Protein AF-A0A945X504-F1 (afdb_monomer)

Sequence (161 aa):
MSAEALLMSVIAFSLGLYYVAKWVHGVPVPPDPWENDIPADELVETAPELLCENCLSPRASPDQHYCPTCGNATGDFTRYIPFVNIRFNYSLLPALWRKLTSTDEPLRSRIIALLVLLLIAPAMLAVGVPFLLYAKLWKKPDEPAKEPAPPANQPGEPHGG

Solvent-accessible surface area (backbone atoms only — not comparable to full-atom values): 10239 Å² total; per-residue (Å²): 132,60,71,65,61,53,52,53,51,52,52,52,52,51,52,50,52,51,53,51,52,54,48,62,73,62,57,81,78,78,75,66,88,70,68,77,80,57,62,73,75,70,59,68,81,51,78,74,78,47,54,37,95,84,79,64,46,80,51,96,54,79,84,43,55,51,40,92,88,80,63,48,74,30,51,98,56,42,90,48,45,60,67,76,41,35,72,73,74,66,31,68,63,64,52,38,49,47,51,60,73,44,86,89,58,58,70,68,62,35,52,52,37,49,53,52,46,66,61,46,50,59,53,44,56,69,49,48,48,56,49,53,52,50,52,64,73,64,58,70,78,79,73,73,79,76,71,75,74,74,80,74,80,74,79,78,79,81,88,74,135

pLDDT: mean 73.49, std 13.09, range [37.31, 95.88]

Radius of gyration: 26.58 Å; Cα contacts (8 Å, |Δi|>4): 67; chains: 1; bounding box: 79×44×68 Å

Secondary structure (DSSP, 8-state):
--HHHHHHHHHHHHHHHHHHHHHHHTSPPPPPTTTTSS-TTTSSS-----B-TTT-PBPS-TT-SB-TTT--B-STTGGGHHHHHHHHHS-HHHHHHHHHH-TTS-HHHHHHHHHHHHHHHHHIIIIIHHHHHHHHHH--------PPPPPP-PPPP----

Foldseek 3Di:
DDPVVVVVVVVVVVVVVVVVVVVVVPDDDPPDPCPPVDPVVNVVVDPDQQADPPPRDGDPDQPDQADPPPRQGDHPCSVVVCVVCCCPPVDLVVVLVVLCVDPPHDPVSNVVSVVVCVVVVVVCVVPVVVVVVVVVVPPDDPPPPPDPPPPPPDPDDDPDD

Mean predicted aligned error: 19.47 Å

Structure (mmCIF, N/CA/C/O backbone):
data_AF-A0A945X504-F1
#
_entry.id   AF-A0A945X504-F1
#
loop_
_atom_site.group_PDB
_atom_site.id
_atom_site.type_symbol
_atom_site.label_atom_id
_atom_site.label_alt_id
_atom_site.label_comp_id
_atom_site.label_asym_id
_atom_site.label_entity_id
_atom_site.label_seq_id
_atom_site.pdbx_PDB_ins_code
_atom_site.Cartn_x
_atom_site.Cartn_y
_atom_site.Cartn_z
_atom_site.occupancy
_atom_site.B_iso_or_equiv
_atom_site.auth_seq_id
_atom_site.auth_comp_id
_atom_site.auth_asym_id
_atom_site.auth_atom_id
_atom_site.pdbx_PDB_model_num
ATOM 1 N N . MET A 1 1 ? -4.251 3.973 -38.469 1.00 59.78 1 MET A N 1
ATOM 2 C CA . MET A 1 1 ? -5.546 3.816 -37.770 1.00 59.78 1 MET A CA 1
ATOM 3 C C . MET A 1 1 ? -6.147 5.199 -37.609 1.00 59.78 1 MET A C 1
ATOM 5 O O . MET A 1 1 ? -5.430 6.082 -37.156 1.00 59.78 1 MET A O 1
ATOM 9 N N . SER A 1 2 ? -7.382 5.416 -38.064 1.00 85.19 2 SER A N 1
ATOM 10 C CA . SER A 1 2 ? -8.064 6.709 -37.920 1.00 85.19 2 SER A CA 1
ATOM 11 C C . SER A 1 2 ? -8.355 6.995 -36.442 1.00 85.19 2 SER A C 1
ATOM 13 O O . SER A 1 2 ? -8.546 6.067 -35.656 1.00 85.19 2 SER A O 1
ATOM 15 N N . ALA A 1 3 ? -8.373 8.272 -36.051 1.00 81.25 3 ALA A N 1
ATOM 16 C CA . ALA A 1 3 ? -8.633 8.687 -34.666 1.00 81.25 3 ALA A CA 1
ATOM 17 C C . ALA A 1 3 ? -9.972 8.140 -34.129 1.00 81.25 3 ALA A C 1
ATOM 19 O O . ALA A 1 3 ? -10.087 7.796 -32.955 1.00 81.25 3 ALA A O 1
ATOM 20 N N . GLU A 1 4 ? -10.951 7.970 -35.014 1.00 90.31 4 GLU A N 1
ATOM 21 C CA . GLU A 1 4 ? -12.257 7.382 -34.716 1.00 90.31 4 GLU A CA 1
ATOM 22 C C . GLU A 1 4 ? -12.156 5.910 -34.292 1.00 90.31 4 GLU A C 1
ATOM 24 O O . GLU A 1 4 ? -12.805 5.495 -33.335 1.00 90.31 4 GLU A O 1
ATOM 29 N N . ALA A 1 5 ? -11.284 5.122 -34.930 1.00 87.25 5 ALA A N 1
ATOM 30 C CA . ALA A 1 5 ? -11.083 3.718 -34.572 1.00 87.25 5 ALA A CA 1
ATOM 31 C C . ALA A 1 5 ? -10.462 3.567 -33.171 1.00 87.25 5 ALA A C 1
ATOM 33 O O . ALA A 1 5 ? -10.817 2.652 -32.427 1.00 87.25 5 ALA A O 1
ATOM 34 N N . LEU A 1 6 ? -9.577 4.493 -32.784 1.00 84.31 6 LEU A N 1
ATOM 35 C CA . LEU A 1 6 ? -9.008 4.526 -31.435 1.00 84.31 6 LEU A CA 1
ATOM 36 C C . LEU A 1 6 ? -10.068 4.902 -30.396 1.00 84.31 6 LEU A C 1
ATOM 38 O O . LEU A 1 6 ? -10.187 4.206 -29.388 1.00 84.31 6 LEU A O 1
ATOM 42 N N . LEU A 1 7 ? -10.888 5.922 -30.666 1.00 87.50 7 LEU A N 1
ATOM 43 C CA . LEU A 1 7 ? -11.979 6.329 -29.775 1.00 87.50 7 LEU A CA 1
ATOM 44 C C . LEU A 1 7 ? -12.960 5.172 -29.517 1.00 87.50 7 LEU A C 1
ATOM 46 O O . LEU A 1 7 ? -13.279 4.873 -28.366 1.00 87.50 7 LEU A O 1
ATOM 50 N N . MET A 1 8 ? -13.379 4.469 -30.572 1.00 90.06 8 MET A N 1
ATOM 51 C CA . MET A 1 8 ? -14.317 3.349 -30.452 1.00 90.06 8 MET A CA 1
ATOM 52 C C . MET A 1 8 ? -13.719 2.172 -29.676 1.00 90.06 8 MET A C 1
ATOM 54 O O . MET A 1 8 ? -14.415 1.560 -28.866 1.00 90.06 8 MET A O 1
ATOM 58 N N . SER A 1 9 ? -12.425 1.889 -29.858 1.00 88.06 9 SER A N 1
ATOM 59 C CA . SER A 1 9 ? -11.741 0.831 -29.103 1.00 88.06 9 SER A CA 1
ATOM 60 C C . SER A 1 9 ? -11.684 1.128 -27.598 1.00 88.06 9 SER A C 1
ATOM 62 O O . SER A 1 9 ? -11.965 0.247 -26.786 1.00 88.06 9 SER A O 1
ATOM 64 N N . VAL A 1 10 ? -11.411 2.381 -27.214 1.00 89.31 10 VAL A N 1
ATOM 65 C CA . VAL A 1 10 ? -11.343 2.812 -25.808 1.00 89.31 10 VAL A CA 1
ATOM 66 C C . VAL A 1 10 ? -12.719 2.767 -25.148 1.00 89.31 10 VAL A C 1
ATOM 68 O O . VAL A 1 10 ? -12.839 2.292 -24.017 1.00 89.31 10 VAL A O 1
ATOM 71 N N . ILE A 1 11 ? -13.764 3.217 -25.848 1.00 91.62 11 ILE A N 1
ATOM 72 C CA . ILE A 1 11 ? -15.145 3.179 -25.346 1.00 91.62 11 ILE A CA 1
ATOM 73 C C . ILE A 1 11 ? -15.596 1.730 -25.140 1.00 91.62 11 ILE A C 1
ATOM 75 O O . ILE A 1 11 ? -16.094 1.392 -24.066 1.00 91.62 11 ILE A O 1
ATOM 79 N N . ALA A 1 12 ? -15.377 0.861 -26.131 1.00 90.31 12 ALA A N 1
ATOM 80 C CA . ALA A 1 12 ? -15.740 -0.551 -26.038 1.00 90.31 12 ALA A CA 1
ATOM 81 C C . ALA A 1 12 ? -15.012 -1.251 -24.880 1.00 90.31 12 ALA A C 1
ATOM 83 O O . ALA A 1 12 ? -15.631 -1.986 -24.110 1.00 90.31 12 ALA A O 1
ATOM 84 N N . PHE A 1 13 ? -13.718 -0.970 -24.706 1.00 90.62 13 PHE A N 1
ATOM 85 C CA . PHE A 1 13 ? -12.924 -1.532 -23.616 1.00 90.62 13 PHE A CA 1
ATOM 86 C C . PHE A 1 13 ? -13.404 -1.049 -22.240 1.00 90.62 13 PHE A C 1
ATOM 88 O O . PHE A 1 13 ? -13.554 -1.846 -21.316 1.00 90.62 13 PHE A O 1
ATOM 95 N N . SER A 1 14 ? -13.724 0.240 -22.121 1.00 87.69 14 SER A N 1
ATOM 96 C CA . SER A 1 14 ? -14.214 0.851 -20.881 1.00 87.69 14 SER A CA 1
ATOM 97 C C . SER A 1 14 ? -15.586 0.307 -20.474 1.00 87.69 14 SER A C 1
ATOM 99 O O . SER A 1 14 ? -15.806 -0.008 -19.305 1.00 87.69 14 SER A O 1
ATOM 101 N N . LEU A 1 15 ? -16.494 0.127 -21.439 1.00 95.12 15 LEU A N 1
ATOM 102 C CA . LEU A 1 15 ? -17.787 -0.520 -21.208 1.00 95.12 15 LEU A CA 1
ATOM 103 C C . LEU A 1 15 ? -17.611 -1.984 -20.795 1.00 95.12 15 LEU A C 1
ATOM 105 O O . LEU A 1 15 ? -18.253 -2.424 -19.845 1.00 95.12 15 LEU A O 1
ATOM 109 N N . GLY A 1 16 ? -16.711 -2.721 -21.452 1.00 92.69 16 GLY A N 1
ATOM 110 C CA . GLY A 1 16 ? -16.385 -4.098 -21.081 1.00 92.69 16 GLY A CA 1
ATOM 111 C C . GLY A 1 16 ? -15.920 -4.210 -19.628 1.00 92.69 16 GLY A C 1
ATOM 112 O O . GLY A 1 16 ? -16.478 -4.993 -18.862 1.00 92.69 16 GLY A O 1
ATO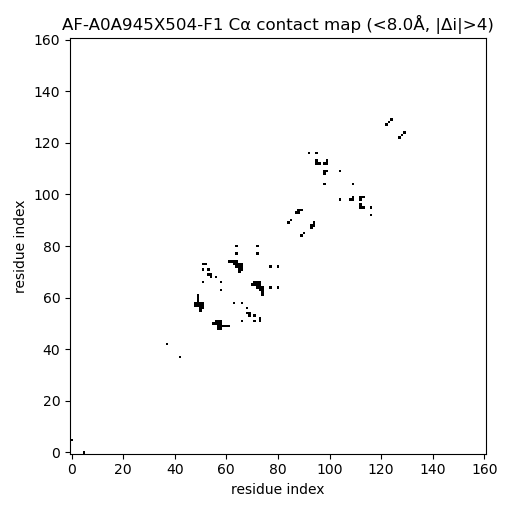M 113 N N . LEU A 1 17 ? -14.966 -3.369 -19.218 1.00 93.88 17 LEU A N 1
ATOM 114 C CA . LEU A 1 17 ? -14.488 -3.323 -17.834 1.00 93.88 17 LEU A CA 1
ATOM 115 C C . LEU A 1 17 ? -15.597 -2.965 -16.841 1.00 93.88 17 LEU A C 1
ATOM 117 O O . LEU A 1 17 ? -15.688 -3.586 -15.784 1.00 93.88 17 LEU A O 1
ATOM 121 N N . TYR A 1 18 ? -16.465 -2.009 -17.184 1.00 95.88 18 TYR A N 1
ATOM 122 C CA . TYR A 1 18 ? -17.607 -1.638 -16.349 1.00 95.88 18 TYR A CA 1
ATOM 123 C C . TYR A 1 18 ? -18.564 -2.818 -16.122 1.00 95.88 18 TYR A C 1
ATOM 125 O O . TYR A 1 18 ? -18.948 -3.086 -14.983 1.00 95.88 18 TYR A O 1
ATOM 133 N N . TYR A 1 19 ? -18.922 -3.555 -17.179 1.00 94.94 19 TYR A N 1
ATOM 134 C CA . TYR A 1 19 ? -19.810 -4.714 -17.058 1.00 94.94 19 TYR A CA 1
ATOM 135 C C . TYR A 1 19 ? -19.170 -5.862 -16.280 1.00 94.94 19 TYR A C 1
ATOM 137 O O . TYR A 1 19 ? -19.850 -6.487 -15.469 1.00 94.94 19 TYR A O 1
ATOM 145 N N . VAL A 1 20 ? -17.870 -6.106 -16.470 1.00 92.88 20 VAL A N 1
ATOM 146 C CA . VAL A 1 20 ? -17.129 -7.112 -15.696 1.00 92.88 20 VAL A CA 1
ATOM 147 C C . VAL A 1 20 ? -17.089 -6.731 -14.219 1.00 92.88 20 VAL A C 1
ATOM 149 O O . VAL A 1 20 ? -17.417 -7.560 -13.378 1.00 92.88 20 VAL A O 1
ATOM 152 N N . ALA A 1 21 ? -16.767 -5.479 -13.887 1.00 89.94 21 ALA A N 1
ATOM 153 C CA . ALA A 1 21 ? -16.764 -5.013 -12.502 1.00 89.94 21 ALA A CA 1
ATOM 154 C C . ALA A 1 21 ? -18.156 -5.140 -11.871 1.00 89.94 21 ALA A C 1
ATOM 156 O O . ALA A 1 21 ? -18.297 -5.697 -10.784 1.00 89.94 21 ALA A O 1
ATOM 157 N N . LYS A 1 22 ? -19.201 -4.697 -12.580 1.00 95.00 22 LYS A N 1
ATOM 158 C CA . LYS A 1 22 ? -20.589 -4.840 -12.129 1.00 95.00 22 LYS A CA 1
ATOM 159 C C . LYS A 1 22 ? -20.972 -6.305 -11.901 1.00 95.00 22 LYS A C 1
ATOM 161 O O . LYS A 1 22 ? -21.667 -6.594 -10.935 1.00 95.00 22 LYS A O 1
ATOM 166 N N . TRP A 1 23 ? -20.526 -7.214 -12.768 1.00 93.81 23 TRP A N 1
ATOM 167 C CA . TRP A 1 23 ? -20.762 -8.647 -12.614 1.00 93.81 23 TRP A CA 1
ATOM 168 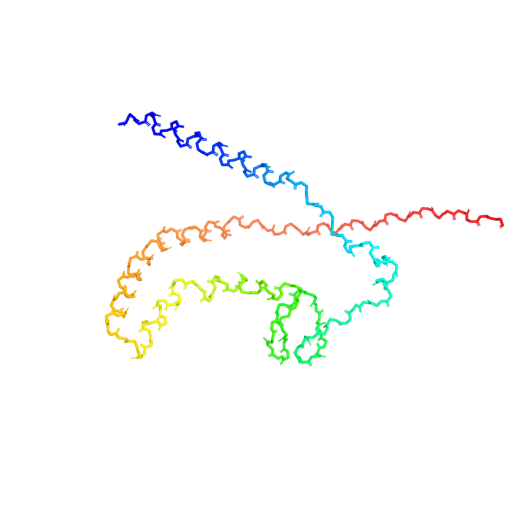C C . TRP A 1 23 ? -20.048 -9.208 -11.382 1.00 93.81 23 TRP A C 1
ATOM 170 O O . TRP A 1 23 ? -20.701 -9.842 -10.562 1.00 93.81 23 TRP A O 1
ATOM 180 N N . VAL A 1 24 ? -18.759 -8.903 -11.198 1.00 91.75 24 VAL A N 1
ATOM 181 C CA . VAL A 1 24 ? -17.973 -9.340 -10.029 1.00 91.75 24 VAL A CA 1
ATOM 182 C C . VAL A 1 24 ? -18.599 -8.848 -8.723 1.00 91.75 24 VAL A C 1
ATOM 184 O O . VAL A 1 24 ? -18.736 -9.622 -7.782 1.00 91.75 24 VAL A O 1
ATOM 187 N N . HIS A 1 25 ? -19.041 -7.590 -8.673 1.00 86.88 25 HIS A N 1
ATOM 188 C CA . HIS A 1 25 ? -19.718 -7.033 -7.498 1.00 86.88 25 HIS A CA 1
ATOM 189 C C . HIS A 1 25 ? -21.123 -7.605 -7.257 1.00 86.88 25 HIS A C 1
ATOM 191 O O . HIS A 1 25 ? -21.656 -7.448 -6.163 1.00 86.88 25 HIS A O 1
ATOM 197 N N . GLY A 1 26 ? -21.733 -8.234 -8.263 1.00 85.69 26 GLY A N 1
ATOM 198 C CA . GLY A 1 26 ? -23.049 -8.859 -8.163 1.00 85.69 26 GLY A CA 1
ATOM 199 C C . GLY A 1 26 ? -23.014 -10.348 -7.818 1.00 85.69 26 GLY A C 1
ATOM 200 O O . GLY A 1 26 ? -24.081 -10.944 -7.683 1.00 85.69 26 GLY A O 1
ATOM 201 N N . VAL A 1 27 ? -21.830 -10.964 -7.704 1.00 87.62 27 VAL A N 1
ATOM 202 C CA . VAL A 1 27 ? -21.717 -12.376 -7.317 1.00 87.62 27 VAL A CA 1
ATOM 203 C C . VAL A 1 27 ? -22.111 -12.507 -5.840 1.00 87.62 27 VAL A C 1
ATOM 205 O O . VAL A 1 27 ? -21.474 -11.873 -4.997 1.00 87.62 27 VAL A O 1
ATOM 208 N N . PRO A 1 28 ? -23.144 -13.301 -5.500 1.00 80.31 28 PRO A N 1
ATOM 209 C CA . PRO A 1 28 ? 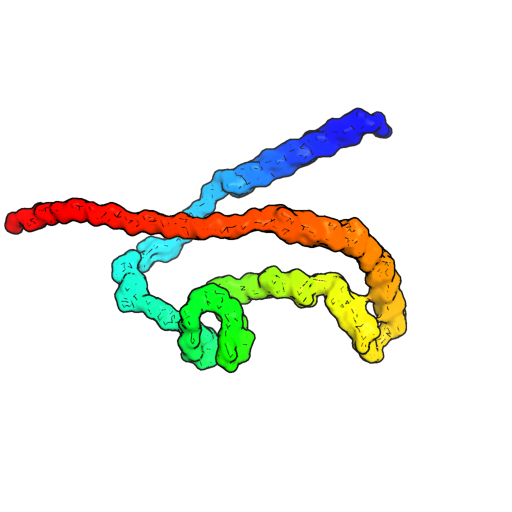-23.508 -13.526 -4.110 1.00 80.31 28 PRO A CA 1
ATOM 210 C C . PRO A 1 28 ? -22.351 -14.230 -3.398 1.00 80.31 28 PRO A C 1
ATOM 212 O O . PRO A 1 28 ? -21.871 -15.270 -3.852 1.00 80.31 28 PRO A O 1
ATOM 215 N N . VAL A 1 29 ? -21.898 -13.651 -2.289 1.00 79.62 29 VAL A N 1
ATOM 216 C CA . VAL A 1 29 ? -20.933 -14.300 -1.403 1.00 79.62 29 VAL A CA 1
ATOM 217 C C . VAL A 1 29 ? -21.706 -15.370 -0.627 1.00 79.62 29 VAL A C 1
ATOM 219 O O . VAL A 1 29 ? -22.686 -15.017 0.035 1.00 79.62 29 VAL A O 1
ATOM 222 N N . PRO A 1 30 ? -21.352 -16.663 -0.744 1.00 77.00 30 PRO A N 1
ATOM 223 C CA . PRO A 1 30 ? -21.986 -17.688 0.071 1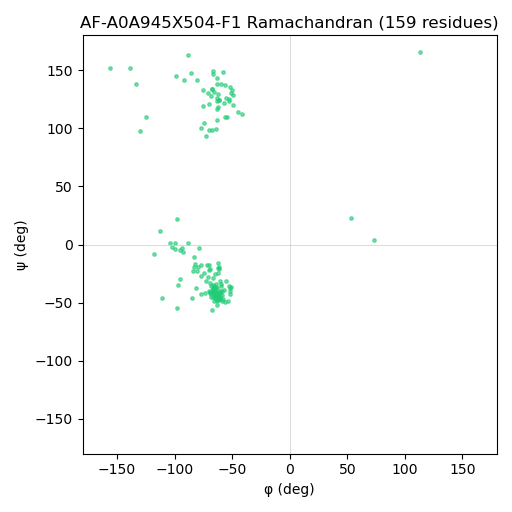.00 77.00 30 PRO A CA 1
ATOM 224 C C . PRO A 1 30 ? -21.747 -17.362 1.554 1.00 77.00 30 PRO A C 1
ATOM 226 O O . PRO A 1 30 ? -20.640 -16.934 1.890 1.00 77.00 30 PRO A O 1
ATOM 229 N N . PRO A 1 31 ? -22.762 -17.524 2.421 1.00 74.19 31 PRO A N 1
ATOM 230 C CA . PRO A 1 31 ? -22.585 -17.336 3.858 1.00 74.19 31 PRO A CA 1
ATOM 231 C C . PRO A 1 31 ? -21.490 -18.275 4.373 1.00 74.19 31 PRO A C 1
ATOM 233 O O . PRO A 1 31 ? -21.292 -19.361 3.814 1.00 74.19 31 PRO A O 1
ATOM 236 N N . ASP A 1 32 ? -20.762 -17.843 5.402 1.00 76.19 32 ASP A N 1
ATOM 237 C CA . ASP A 1 32 ? -19.679 -18.634 5.978 1.00 76.19 32 ASP A CA 1
ATOM 238 C C . ASP A 1 32 ? -20.259 -19.960 6.522 1.00 76.19 32 ASP A C 1
ATOM 240 O O . ASP A 1 32 ? -21.215 -19.939 7.304 1.00 76.19 32 ASP A O 1
ATOM 244 N N . PRO A 1 33 ? -19.747 -21.132 6.094 1.00 76.25 33 PRO A N 1
ATOM 245 C CA . PRO A 1 33 ? -20.279 -22.420 6.528 1.00 76.25 33 PRO A CA 1
ATOM 246 C C . PRO A 1 33 ? -20.155 -22.669 8.038 1.00 76.25 33 PRO A C 1
ATOM 248 O O . PRO A 1 33 ? -20.849 -23.552 8.534 1.00 76.25 33 PRO A O 1
ATOM 251 N N . TRP A 1 34 ? -19.327 -21.908 8.760 1.00 69.94 34 TRP A N 1
ATOM 252 C CA . TRP A 1 34 ? -19.117 -22.044 10.206 1.00 69.94 34 TRP A CA 1
ATOM 253 C C . TRP A 1 34 ? -19.903 -21.028 11.050 1.00 69.94 34 TRP A C 1
ATOM 255 O O . TRP A 1 34 ? -19.813 -21.049 12.274 1.00 69.94 34 TRP A O 1
ATOM 265 N N . GLU A 1 35 ? -20.708 -20.157 10.433 1.00 63.72 35 GLU A N 1
ATOM 266 C CA . GLU A 1 35 ? -21.495 -19.141 11.154 1.00 63.72 35 GLU A CA 1
ATOM 267 C C . GLU A 1 35 ? -22.680 -19.738 11.939 1.00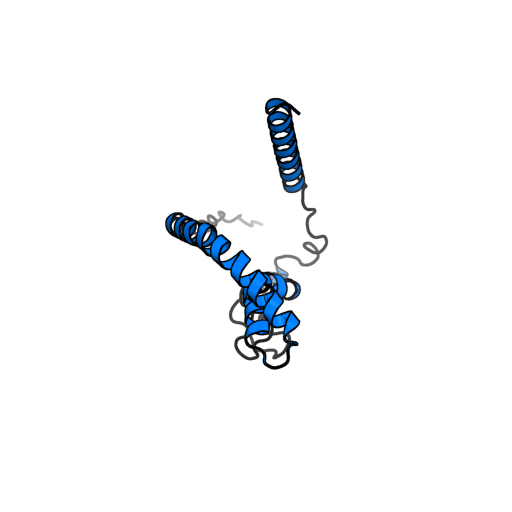 63.72 35 GLU A C 1
ATOM 269 O O . GLU A 1 35 ? -23.196 -19.114 12.859 1.00 63.72 35 GLU A O 1
ATOM 274 N N . ASN A 1 36 ? -23.089 -20.972 11.619 1.00 62.88 36 ASN A N 1
ATOM 275 C CA . ASN A 1 36 ? -24.234 -21.644 12.247 1.00 62.88 36 ASN A CA 1
ATOM 276 C C . ASN A 1 36 ? -23.853 -22.648 13.349 1.00 62.88 36 ASN A C 1
ATOM 278 O O . ASN A 1 36 ? -24.747 -23.231 13.961 1.00 62.88 36 ASN A O 1
ATOM 282 N N . ASP A 1 37 ? -22.559 -22.877 13.592 1.00 64.19 37 ASP A N 1
ATOM 283 C CA . ASP A 1 37 ? -22.100 -23.891 14.553 1.00 64.19 37 ASP A CA 1
ATOM 284 C C . ASP A 1 37 ? -22.098 -23.381 16.003 1.00 64.19 37 ASP A C 1
ATOM 286 O O . ASP A 1 37 ? -21.949 -24.172 16.934 1.00 64.19 37 ASP A O 1
ATOM 290 N N . ILE A 1 38 ? -22.275 -22.070 16.203 1.00 65.94 38 ILE A N 1
ATOM 291 C CA . ILE A 1 38 ? -22.290 -21.438 17.522 1.00 65.94 38 ILE A CA 1
ATOM 292 C C . ILE A 1 38 ? -23.598 -20.658 17.646 1.00 65.94 38 ILE A C 1
ATOM 294 O O . ILE A 1 38 ? -23.787 -19.665 16.937 1.00 65.94 38 ILE A O 1
ATOM 298 N N . PRO A 1 39 ? -24.537 -21.102 18.492 1.00 64.94 39 PRO A N 1
ATOM 299 C CA . PRO A 1 39 ? -25.806 -20.419 18.622 1.00 64.94 39 PRO A CA 1
ATOM 300 C C . PRO A 1 39 ? -25.547 -19.037 19.256 1.00 64.94 39 PRO A C 1
ATOM 302 O O . PRO A 1 39 ? -24.727 -18.872 20.162 1.00 64.94 39 PRO A O 1
ATOM 305 N N . ALA A 1 40 ? -26.155 -17.996 18.677 1.00 59.69 40 ALA A N 1
ATOM 306 C CA . ALA A 1 40 ? -25.824 -16.598 18.972 1.00 59.69 40 ALA A CA 1
ATOM 307 C C . ALA A 1 40 ? -26.060 -16.205 20.444 1.00 59.69 40 ALA A C 1
ATOM 309 O O . ALA A 1 40 ? -25.505 -15.215 20.908 1.00 59.69 40 ALA A O 1
ATOM 310 N N . ASP A 1 41 ? -26.866 -16.975 21.170 1.00 61.09 41 ASP A N 1
ATOM 311 C CA . ASP A 1 41 ? -27.112 -16.869 22.606 1.00 61.09 41 ASP A CA 1
ATOM 312 C C . ASP A 1 41 ? -25.914 -17.311 23.466 1.00 61.09 41 ASP A C 1
ATOM 314 O O . ASP A 1 41 ? -25.717 -16.754 24.543 1.00 61.09 41 ASP A O 1
ATOM 318 N N . GLU A 1 42 ? -25.058 -18.214 22.978 1.00 58.00 42 GLU A N 1
ATOM 319 C CA . GLU A 1 42 ? -23.830 -18.651 23.666 1.00 58.00 42 GLU A CA 1
ATOM 320 C C . GLU A 1 42 ? -22.693 -17.615 23.558 1.00 58.00 42 GLU A C 1
ATOM 322 O O . GLU A 1 42 ? -21.848 -17.501 24.445 1.00 58.00 42 GLU A O 1
ATOM 327 N N . LEU A 1 43 ? -22.690 -16.795 22.499 1.00 57.22 43 LEU A N 1
ATOM 328 C CA . LEU A 1 43 ? -21.685 -15.741 22.281 1.00 57.22 43 LEU A CA 1
ATOM 329 C C . LEU A 1 43 ? -21.907 -14.492 23.151 1.00 57.22 43 LEU A C 1
ATOM 331 O O . LEU A 1 43 ? -20.999 -13.673 23.295 1.00 57.22 43 LEU A O 1
ATOM 335 N N . VAL A 1 44 ? -23.106 -14.320 23.717 1.00 57.03 44 VAL A N 1
ATOM 336 C CA . VAL A 1 44 ? -23.488 -13.108 24.463 1.00 57.03 44 VAL A CA 1
ATOM 337 C C . VAL A 1 44 ? -23.016 -13.152 25.923 1.00 57.03 44 VAL A C 1
ATOM 339 O O . VAL A 1 44 ? -22.825 -12.095 26.525 1.00 57.03 44 VAL A O 1
ATOM 342 N N . GLU A 1 45 ? -22.760 -14.334 26.496 1.00 55.34 45 GLU A N 1
ATOM 343 C CA . GLU A 1 45 ? -22.395 -14.455 27.919 1.00 55.34 45 GLU A CA 1
ATOM 344 C C . GLU A 1 45 ? -20.916 -14.190 28.229 1.00 55.34 45 GLU A C 1
ATOM 346 O O . GLU A 1 45 ? -20.561 -13.879 29.367 1.00 55.34 45 GLU A O 1
ATOM 351 N N . THR A 1 46 ? -20.044 -14.213 27.226 1.00 52.31 46 THR A N 1
ATOM 352 C CA . THR A 1 46 ? -18.638 -13.849 27.395 1.00 52.31 46 THR A CA 1
ATOM 353 C C . THR A 1 46 ? -18.265 -12.845 26.327 1.00 52.31 46 THR A C 1
ATOM 355 O O . THR A 1 46 ? -17.943 -13.236 25.211 1.00 52.31 46 THR A O 1
ATOM 358 N N . ALA A 1 47 ? -18.266 -11.549 26.652 1.00 56.78 47 ALA A N 1
ATOM 359 C CA . ALA A 1 47 ? -17.505 -10.595 25.853 1.00 56.78 47 ALA A CA 1
ATOM 360 C C . ALA A 1 47 ? -16.060 -11.126 25.814 1.00 56.78 47 ALA A C 1
ATOM 362 O O . ALA A 1 47 ? -15.426 -11.166 26.874 1.00 56.78 47 ALA A O 1
ATOM 363 N N . PRO A 1 48 ? -15.558 -11.627 24.669 1.00 63.88 48 PRO A N 1
ATOM 364 C CA . PRO A 1 48 ? -14.273 -12.299 24.648 1.00 63.88 48 PRO A CA 1
ATOM 365 C C . PRO A 1 48 ? -13.225 -11.267 25.039 1.00 63.88 48 PRO A C 1
ATOM 367 O O . PRO A 1 48 ? -13.057 -10.251 24.362 1.00 63.88 48 PRO A O 1
ATOM 370 N N . GLU A 1 49 ? -12.550 -11.488 26.165 1.00 69.62 49 GLU A N 1
ATOM 371 C CA . GLU A 1 49 ? -11.459 -10.621 26.577 1.00 69.62 49 GLU A CA 1
ATOM 372 C C . GLU A 1 49 ? -10.367 -10.734 25.509 1.00 69.62 49 GLU A C 1
ATOM 374 O O . GLU A 1 49 ? -9.728 -11.772 25.331 1.00 69.62 49 GLU A O 1
ATOM 379 N N . LEU A 1 50 ? -10.218 -9.681 24.707 1.00 75.00 50 LEU A N 1
ATOM 380 C CA . LEU A 1 50 ? -9.357 -9.700 23.534 1.00 75.00 50 LEU A CA 1
ATOM 381 C C . LEU A 1 50 ? -7.896 -9.686 23.983 1.00 75.00 50 LEU A C 1
ATOM 383 O O . LEU A 1 50 ? -7.304 -8.633 24.184 1.00 75.00 50 LEU A O 1
ATOM 387 N N . LEU A 1 51 ? -7.269 -10.847 24.116 1.00 82.50 51 LEU A N 1
ATOM 388 C CA . LEU A 1 51 ? -5.875 -10.947 24.558 1.00 82.50 51 LEU A CA 1
ATOM 389 C C . LEU A 1 51 ? -4.906 -10.791 23.380 1.00 82.50 51 LEU A C 1
ATOM 391 O O . LEU A 1 51 ? -5.217 -11.160 22.248 1.00 82.50 51 LEU A O 1
ATOM 395 N N . CYS A 1 52 ? -3.725 -10.220 23.612 1.00 81.25 52 CYS A N 1
ATOM 396 C CA . CYS A 1 52 ? -2.643 -10.246 22.626 1.00 81.25 52 CYS A CA 1
ATOM 397 C C . CYS A 1 52 ? -2.064 -11.666 22.505 1.00 81.25 52 CYS A C 1
ATOM 399 O O . CYS A 1 52 ? -1.648 -12.239 23.504 1.00 81.25 52 CYS A O 1
ATOM 401 N N . GLU A 1 53 ? -1.931 -12.194 21.287 1.00 81.31 53 GLU A N 1
ATOM 402 C CA . GLU A 1 53 ? -1.383 -13.541 21.022 1.00 81.31 53 GLU A CA 1
ATOM 403 C C . GLU A 1 53 ? 0.073 -13.731 21.485 1.00 81.31 53 GLU A C 1
ATOM 405 O O . GLU A 1 53 ? 0.516 -14.857 21.686 1.00 81.31 53 GLU A O 1
ATOM 410 N N . ASN A 1 54 ? 0.824 -12.637 21.653 1.00 80.00 54 ASN A N 1
ATOM 411 C CA . ASN A 1 54 ? 2.236 -12.686 22.035 1.00 80.00 54 ASN A CA 1
ATOM 412 C C . ASN A 1 54 ? 2.447 -12.473 23.541 1.00 80.00 54 ASN A C 1
ATOM 414 O O . ASN A 1 54 ? 3.087 -13.285 24.198 1.00 80.00 54 ASN A O 1
ATOM 418 N N . CYS A 1 55 ? 1.924 -11.377 24.101 1.00 85.94 55 CYS A N 1
ATOM 419 C CA . CYS A 1 55 ? 2.153 -11.023 25.508 1.00 85.94 55 CYS A CA 1
ATOM 420 C C . CYS A 1 55 ? 0.963 -11.298 26.434 1.00 85.94 55 CYS A C 1
ATOM 422 O O . CYS A 1 55 ? 1.057 -10.981 27.616 1.00 85.94 55 CYS A O 1
ATOM 424 N N . LEU A 1 56 ? -0.146 -11.840 25.911 1.00 85.69 56 LEU A N 1
ATOM 425 C CA . LEU A 1 56 ? -1.365 -12.179 26.659 1.00 85.69 56 LEU A CA 1
ATOM 426 C C . LEU A 1 56 ? -1.939 -11.016 27.483 1.00 85.69 56 LEU A C 1
ATOM 428 O O . LEU A 1 56 ? -2.668 -11.221 28.445 1.00 85.69 56 LEU A O 1
ATOM 432 N N . SER A 1 57 ? -1.620 -9.775 27.113 1.00 84.00 57 SER A N 1
ATOM 433 C CA . SER A 1 57 ? -2.195 -8.595 27.751 1.00 84.00 57 SER A CA 1
ATOM 434 C C . SER A 1 57 ? -3.595 -8.324 27.187 1.00 84.00 57 SER A C 1
ATOM 436 O O . SER A 1 57 ? -3.764 -8.443 25.964 1.00 84.00 57 SER A O 1
ATOM 438 N N . PRO A 1 58 ? -4.563 -7.897 28.015 1.00 84.06 58 PRO A N 1
ATOM 439 C CA . PRO A 1 58 ? -5.889 -7.516 27.545 1.00 84.06 58 PRO A CA 1
ATOM 440 C C . PRO A 1 58 ? -5.814 -6.300 26.614 1.00 84.06 58 PRO A C 1
ATOM 442 O O . PRO A 1 58 ? -5.047 -5.359 26.845 1.00 84.06 58 PRO A O 1
ATOM 445 N N . ARG A 1 59 ? -6.589 -6.333 25.529 1.00 75.75 59 ARG A N 1
ATOM 446 C CA . ARG A 1 59 ? -6.717 -5.247 24.552 1.00 75.75 59 ARG A CA 1
ATOM 447 C C . ARG A 1 59 ? -7.966 -4.431 24.841 1.00 75.75 59 ARG A C 1
ATOM 449 O O . ARG A 1 59 ? -8.997 -4.961 25.238 1.00 75.75 59 ARG A O 1
ATOM 456 N N . ALA A 1 60 ? -7.868 -3.130 24.587 1.00 74.06 60 ALA A N 1
ATOM 457 C CA . ALA A 1 60 ? -8.961 -2.196 24.835 1.00 74.06 6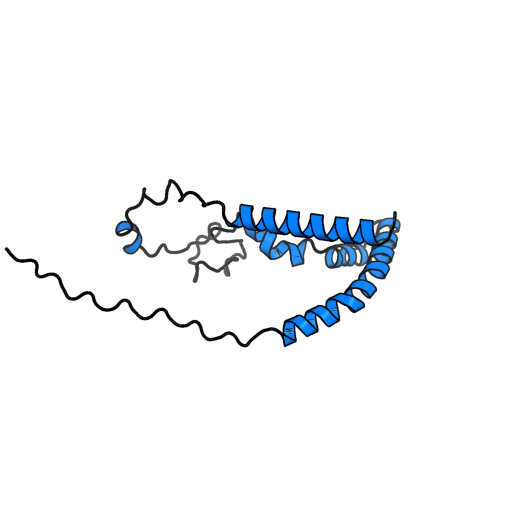0 ALA A CA 1
ATOM 458 C C . ALA A 1 60 ? -10.028 -2.206 23.727 1.00 74.06 60 ALA A C 1
ATOM 460 O O . ALA A 1 60 ? -11.146 -1.763 23.962 1.00 74.06 60 ALA A O 1
ATOM 461 N N . SER A 1 61 ? -9.686 -2.649 22.510 1.00 72.44 61 SER A N 1
ATOM 462 C CA . SER A 1 61 ? -10.624 -2.678 21.380 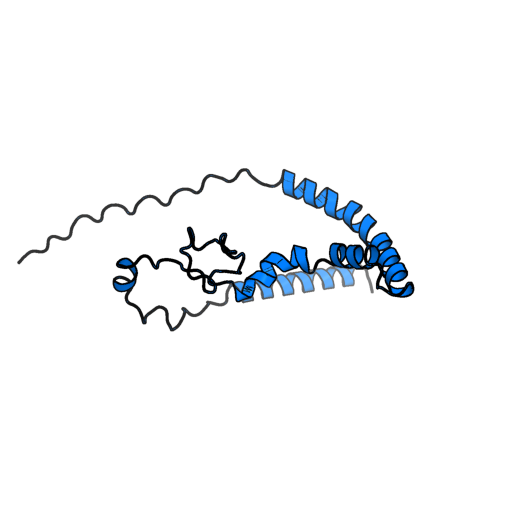1.00 72.44 61 SER A CA 1
ATOM 463 C C . SER A 1 61 ? -10.238 -3.719 20.319 1.00 72.44 61 SER A C 1
ATOM 465 O O . SER A 1 61 ? -9.045 -4.001 20.153 1.00 72.44 61 SER A O 1
ATOM 467 N N . PRO A 1 62 ? -11.220 -4.264 19.575 1.00 70.62 62 PRO A N 1
ATOM 468 C CA . PRO A 1 62 ? -10.980 -5.150 18.431 1.00 70.62 62 PRO A CA 1
ATOM 469 C C . PRO A 1 62 ? -10.265 -4.451 17.266 1.00 70.62 62 PRO A C 1
ATOM 471 O O . PRO A 1 62 ? -9.511 -5.093 16.538 1.00 70.62 62 PRO A O 1
ATOM 474 N N . ASP A 1 63 ? -10.405 -3.128 17.149 1.00 71.62 63 ASP A N 1
ATOM 475 C CA . ASP A 1 63 ? -9.806 -2.329 16.070 1.00 71.62 63 ASP A CA 1
ATOM 476 C C . ASP A 1 63 ? -8.307 -2.022 16.280 1.00 71.62 63 ASP A C 1
ATOM 478 O O . ASP A 1 63 ? -7.654 -1.406 15.432 1.00 71.62 63 ASP A O 1
ATOM 482 N N . GLN A 1 64 ? -7.713 -2.438 17.406 1.00 73.19 64 GLN A N 1
ATOM 483 C CA . GLN A 1 64 ? -6.283 -2.249 17.662 1.00 73.19 64 GLN A CA 1
ATOM 484 C C . GLN A 1 64 ? -5.418 -3.209 16.833 1.00 73.19 64 GLN A C 1
ATOM 486 O O . GLN A 1 64 ? -5.233 -4.379 17.173 1.00 73.19 64 GLN A O 1
ATOM 491 N N . HIS A 1 65 ? -4.797 -2.664 15.784 1.00 76.38 65 HIS A N 1
ATOM 492 C CA . HIS A 1 65 ? -3.851 -3.385 14.922 1.00 76.38 65 HIS A CA 1
ATOM 493 C C . HIS A 1 65 ? -2.513 -3.722 15.590 1.00 76.38 65 HIS A C 1
ATOM 495 O O . HIS A 1 65 ? -1.814 -4.625 15.134 1.00 76.38 65 HIS A O 1
ATOM 501 N N . TYR A 1 66 ? -2.140 -2.994 16.644 1.00 79.56 66 TYR A N 1
ATOM 502 C CA . TYR A 1 66 ? -0.904 -3.215 17.390 1.00 79.56 66 TYR A CA 1
ATOM 503 C C . TYR A 1 66 ? -1.177 -3.213 18.884 1.00 79.56 66 TYR A C 1
ATOM 505 O O . TYR A 1 66 ? -1.895 -2.355 19.400 1.00 79.56 66 TYR A O 1
ATOM 513 N N . CYS A 1 67 ? -0.540 -4.141 19.586 1.00 81.06 67 CYS A N 1
ATOM 514 C CA . CYS A 1 67 ? -0.552 -4.176 21.035 1.00 81.06 67 CYS A CA 1
ATOM 515 C C . CYS A 1 67 ? 0.245 -2.984 21.608 1.00 81.06 67 CYS A C 1
ATOM 517 O O . CYS A 1 67 ? 1.421 -2.832 21.265 1.00 81.06 67 CYS A O 1
ATOM 519 N N . PRO A 1 68 ? -0.322 -2.180 22.528 1.00 78.75 68 PRO A N 1
ATOM 520 C CA . PRO A 1 68 ? 0.397 -1.067 23.155 1.00 78.75 68 PRO A CA 1
ATOM 521 C C . PRO A 1 68 ? 1.512 -1.530 24.106 1.00 78.75 68 PRO A C 1
ATOM 523 O O . PRO A 1 68 ? 2.430 -0.767 24.390 1.00 78.75 68 PRO A O 1
ATOM 526 N N . THR A 1 69 ? 1.443 -2.770 24.597 1.00 81.44 69 THR A N 1
ATOM 527 C CA . THR A 1 69 ? 2.393 -3.315 25.574 1.00 81.44 69 THR A CA 1
ATOM 528 C C . THR A 1 69 ? 3.649 -3.880 24.914 1.00 81.44 69 THR A C 1
ATOM 530 O O . THR A 1 69 ? 4.752 -3.603 25.374 1.00 81.44 69 THR A O 1
ATOM 533 N N . CYS A 1 70 ? 3.509 -4.668 23.840 1.00 79.56 70 CYS A N 1
ATOM 534 C CA . CYS A 1 70 ? 4.645 -5.344 23.194 1.00 79.56 70 CYS A CA 1
ATOM 535 C C . CYS A 1 70 ? 4.901 -4.923 21.740 1.00 79.56 70 CYS A C 1
ATOM 537 O O . CYS A 1 70 ? 5.898 -5.341 21.157 1.00 79.56 70 CYS A O 1
ATOM 539 N N . GLY A 1 71 ? 4.007 -4.139 21.131 1.00 73.12 71 GLY A N 1
ATOM 540 C CA . GLY A 1 71 ? 4.118 -3.726 19.731 1.00 73.12 71 GLY A CA 1
ATOM 541 C C . GLY A 1 71 ? 3.815 -4.826 18.710 1.00 73.12 71 GLY A C 1
ATOM 542 O O . GLY A 1 71 ? 3.939 -4.575 17.512 1.00 73.12 71 GLY A O 1
ATOM 543 N N . ASN A 1 72 ? 3.412 -6.028 19.143 1.00 77.62 72 ASN A N 1
ATOM 544 C CA . ASN A 1 72 ? 3.035 -7.089 18.214 1.00 77.62 72 ASN A CA 1
ATOM 545 C C . ASN A 1 72 ? 1.765 -6.714 17.442 1.00 77.62 72 ASN A C 1
ATOM 547 O O . ASN A 1 72 ? 0.870 -6.053 17.971 1.00 77.62 72 ASN A O 1
ATOM 551 N N . ALA A 1 73 ? 1.698 -7.172 16.200 1.00 77.81 73 ALA A N 1
ATOM 552 C CA . ALA A 1 73 ? 0.527 -7.075 15.345 1.00 77.81 73 ALA A CA 1
ATOM 553 C C . ALA A 1 73 ? -0.620 -7.924 15.933 1.00 77.81 73 ALA A C 1
ATOM 555 O O . ALA A 1 73 ? -0.398 -9.077 16.295 1.00 77.81 73 ALA A O 1
ATOM 556 N N . THR A 1 74 ? -1.830 -7.370 16.049 1.00 74.81 74 THR A N 1
ATOM 557 C CA . THR A 1 74 ? -2.984 -8.040 16.682 1.00 74.81 74 THR A CA 1
ATOM 558 C C . THR A 1 74 ? -4.296 -7.810 15.921 1.00 74.81 74 THR A C 1
ATOM 560 O O . THR A 1 74 ? -4.445 -6.791 15.251 1.00 74.81 74 THR A O 1
ATOM 563 N N . GLY A 1 75 ? -5.243 -8.757 16.017 1.00 71.38 75 GLY A N 1
ATOM 564 C CA . GLY A 1 75 ? -6.579 -8.692 15.392 1.00 71.38 75 GLY A CA 1
ATOM 565 C C . GLY A 1 75 ? -6.798 -9.736 14.290 1.00 71.38 75 GLY A C 1
ATOM 566 O O . GLY A 1 75 ? -5.837 -10.323 13.794 1.00 71.38 75 GLY A O 1
ATOM 567 N N . ASP A 1 76 ? -8.049 -9.940 13.873 1.00 66.94 76 ASP A N 1
ATOM 568 C CA . ASP A 1 76 ? -8.442 -10.989 12.904 1.00 66.94 76 ASP A CA 1
ATOM 569 C C . ASP A 1 76 ? -7.800 -10.799 11.523 1.00 66.94 76 ASP A C 1
ATOM 571 O O . ASP A 1 76 ? -7.540 -11.741 10.770 1.00 66.94 76 ASP A O 1
ATOM 575 N N . PHE A 1 77 ? -7.446 -9.551 11.220 1.00 62.56 77 PHE A N 1
ATOM 576 C CA . PHE A 1 77 ? -6.759 -9.156 10.001 1.00 62.56 77 PHE A CA 1
ATOM 577 C C . PHE A 1 77 ? -5.243 -9.009 10.184 1.00 62.56 77 PHE A C 1
ATOM 579 O O . PHE A 1 77 ? -4.596 -8.346 9.378 1.00 62.56 77 PHE A O 1
ATOM 586 N N . THR A 1 78 ? -4.637 -9.641 11.194 1.00 63.59 78 THR A N 1
ATOM 587 C CA . THR A 1 78 ? -3.172 -9.655 11.403 1.00 63.59 78 THR A CA 1
ATOM 588 C C . THR A 1 78 ? -2.403 -10.091 10.167 1.00 63.59 78 THR A C 1
ATOM 590 O O . THR A 1 78 ? -1.428 -9.451 9.773 1.00 63.59 78 THR A O 1
ATOM 593 N N . ARG A 1 79 ? -2.899 -11.125 9.481 1.00 61.44 79 ARG A N 1
ATOM 594 C CA . ARG A 1 79 ? -2.357 -11.596 8.195 1.00 61.44 79 ARG A CA 1
ATOM 595 C C . ARG A 1 79 ? -2.457 -10.552 7.077 1.00 61.44 79 ARG A C 1
ATOM 597 O O . ARG A 1 79 ? -1.705 -10.626 6.109 1.00 61.44 79 ARG A O 1
ATOM 604 N N . TYR A 1 80 ? -3.336 -9.563 7.232 1.00 63.06 80 TYR A N 1
ATOM 605 C CA . TYR A 1 80 ? -3.516 -8.447 6.309 1.00 63.06 80 TYR A CA 1
ATOM 606 C C . TYR A 1 80 ? -2.877 -7.127 6.775 1.00 63.06 80 TYR A C 1
ATOM 608 O O . TYR A 1 80 ? -2.860 -6.163 6.008 1.00 63.06 80 TYR A O 1
ATOM 616 N N . ILE A 1 81 ? -2.263 -7.068 7.963 1.00 63.59 81 ILE A N 1
ATOM 617 C CA . ILE A 1 81 ? -1.480 -5.902 8.415 1.00 63.59 81 ILE A CA 1
ATOM 618 C C . ILE A 1 81 ? -0.397 -5.478 7.410 1.00 63.59 81 ILE A C 1
ATOM 620 O O . ILE A 1 81 ? -0.207 -4.266 7.244 1.00 63.59 81 ILE A O 1
ATOM 624 N N . PRO A 1 82 ? 0.273 -6.394 6.671 1.00 56.84 82 PRO A N 1
ATOM 625 C CA . PRO A 1 82 ? 1.157 -5.985 5.591 1.00 56.84 82 PRO A CA 1
ATOM 626 C C . PRO A 1 82 ? 0.462 -5.034 4.612 1.00 56.84 82 PRO A C 1
ATOM 628 O O . PRO A 1 82 ? 1.064 -4.033 4.254 1.00 56.84 82 PRO A O 1
ATOM 631 N N . PHE A 1 83 ? -0.812 -5.239 4.258 1.00 55.31 83 PHE A N 1
ATOM 632 C CA . PHE A 1 83 ? -1.544 -4.369 3.326 1.00 55.31 83 PHE A CA 1
ATOM 633 C C . PHE A 1 83 ? -1.853 -2.980 3.888 1.00 55.31 83 PHE A C 1
ATOM 635 O O . PHE A 1 83 ? -1.778 -2.002 3.144 1.00 55.31 83 PHE A O 1
ATOM 642 N N . VAL A 1 84 ? -2.095 -2.863 5.196 1.00 60.62 84 VAL A N 1
ATOM 643 C CA . VAL A 1 84 ? -2.247 -1.560 5.870 1.00 60.62 84 VAL A CA 1
ATOM 644 C C . VAL A 1 84 ? -0.931 -0.770 5.815 1.00 60.62 84 VAL A C 1
ATOM 646 O O . VAL A 1 84 ? -0.920 0.437 5.565 1.00 60.62 84 VAL A O 1
ATOM 649 N N . ASN A 1 85 ? 0.200 -1.464 5.961 1.00 57.50 85 ASN A N 1
ATOM 650 C CA . ASN A 1 85 ? 1.533 -0.866 5.937 1.00 57.50 85 ASN A CA 1
ATOM 651 C C . ASN A 1 85 ? 2.217 -0.847 4.562 1.00 57.50 85 ASN A C 1
ATOM 653 O O . ASN A 1 85 ? 3.273 -0.224 4.446 1.00 57.50 85 ASN A O 1
ATOM 657 N N . ILE A 1 86 ? 1.663 -1.462 3.510 1.00 57.84 86 ILE A N 1
ATOM 658 C CA . ILE A 1 86 ? 2.293 -1.531 2.176 1.00 57.84 86 ILE A CA 1
ATOM 659 C C . ILE A 1 86 ? 2.581 -0.131 1.638 1.00 57.84 86 ILE A C 1
ATOM 661 O O . ILE A 1 86 ? 3.665 0.117 1.109 1.00 57.84 86 ILE A O 1
ATOM 665 N N . ARG A 1 87 ? 1.669 0.822 1.859 1.00 52.00 87 ARG A N 1
ATOM 666 C CA . ARG A 1 87 ? 1.875 2.214 1.440 1.00 52.00 87 ARG A CA 1
ATOM 667 C C . ARG A 1 87 ? 3.118 2.844 2.080 1.00 52.00 87 ARG A C 1
ATOM 669 O O . ARG A 1 87 ? 3.784 3.661 1.447 1.00 52.00 87 ARG A O 1
ATOM 676 N N . PHE A 1 88 ? 3.437 2.475 3.317 1.00 50.09 88 PHE A N 1
ATOM 677 C CA . PHE A 1 88 ? 4.519 3.079 4.097 1.00 50.09 88 PHE A CA 1
ATOM 678 C C . PHE A 1 88 ? 5.833 2.281 4.030 1.00 50.09 88 PHE A C 1
ATOM 680 O O . PHE A 1 88 ? 6.898 2.890 3.982 1.00 50.09 88 PHE A O 1
ATOM 687 N N . ASN A 1 89 ? 5.776 0.946 3.964 1.00 50.59 89 ASN A N 1
ATOM 688 C CA . ASN A 1 89 ? 6.954 0.069 3.942 1.00 50.59 89 ASN A CA 1
ATOM 689 C C . ASN A 1 89 ? 7.415 -0.341 2.532 1.00 50.59 89 ASN A C 1
ATOM 691 O O . ASN A 1 89 ? 8.613 -0.531 2.329 1.00 50.59 89 ASN A O 1
ATOM 695 N N . TYR A 1 90 ? 6.508 -0.426 1.552 1.00 51.94 90 TYR A N 1
ATOM 696 C CA . TYR A 1 90 ? 6.810 -0.844 0.173 1.00 51.94 90 TYR A CA 1
ATOM 697 C C . TYR A 1 90 ? 6.657 0.281 -0.856 1.00 51.94 90 TYR A C 1
ATOM 699 O O . TYR A 1 90 ? 6.683 0.034 -2.063 1.00 51.94 90 TYR A O 1
ATOM 707 N N . SER A 1 91 ? 6.520 1.535 -0.421 1.00 63.56 91 SER A N 1
ATOM 708 C CA . SER A 1 91 ? 6.561 2.644 -1.369 1.00 63.56 91 SER A CA 1
ATOM 709 C C . SER A 1 91 ? 7.964 2.785 -1.964 1.00 63.56 91 SER A C 1
ATOM 711 O O . SER A 1 91 ? 8.985 2.773 -1.270 1.00 63.56 91 SER A O 1
ATOM 713 N N . LEU A 1 92 ? 8.002 2.935 -3.290 1.00 68.50 92 LEU A N 1
ATOM 714 C CA . LEU A 1 92 ? 9.226 3.137 -4.067 1.00 68.50 92 LEU A CA 1
ATOM 715 C C . LEU A 1 92 ? 10.067 4.297 -3.513 1.00 68.50 92 LEU A C 1
ATOM 717 O O . LEU A 1 92 ? 11.287 4.191 -3.465 1.00 68.50 92 LEU A O 1
ATOM 721 N N . LEU A 1 93 ? 9.437 5.376 -3.038 1.00 72.12 93 LEU A N 1
ATOM 722 C CA . LEU A 1 93 ? 10.149 6.569 -2.573 1.00 72.12 93 LEU A CA 1
ATOM 723 C C . LEU A 1 93 ? 10.967 6.348 -1.283 1.00 72.12 93 LEU A C 1
ATOM 725 O O . LEU A 1 93 ? 12.174 6.574 -1.340 1.00 72.12 93 LEU A O 1
ATOM 729 N N . PRO A 1 94 ? 10.405 5.886 -0.145 1.00 73.69 94 PRO A N 1
ATOM 730 C CA . PRO A 1 94 ? 11.197 5.591 1.052 1.00 73.69 94 PRO A CA 1
ATOM 731 C C . PRO A 1 94 ? 12.273 4.531 0.824 1.00 73.69 94 PRO A C 1
ATOM 733 O O . PRO A 1 94 ? 13.360 4.633 1.388 1.00 73.69 94 PRO A O 1
ATOM 736 N N . ALA A 1 95 ? 12.000 3.527 -0.016 1.00 74.25 95 ALA A N 1
ATOM 737 C CA . ALA A 1 95 ? 12.978 2.500 -0.360 1.00 74.25 95 ALA A CA 1
ATOM 738 C C . ALA A 1 95 ? 14.164 3.075 -1.159 1.00 74.25 95 ALA A C 1
ATOM 740 O O . ALA A 1 95 ? 15.321 2.795 -0.835 1.00 74.25 95 ALA A O 1
ATOM 741 N N . LEU A 1 96 ? 13.891 3.922 -2.159 1.00 79.19 96 LEU A N 1
ATOM 742 C CA . LEU A 1 96 ? 14.915 4.623 -2.942 1.00 79.19 96 LEU A CA 1
ATOM 743 C C . LEU A 1 96 ? 15.687 5.638 -2.091 1.00 79.19 96 LEU A C 1
ATOM 745 O O . LEU A 1 96 ? 16.910 5.704 -2.184 1.00 79.19 96 LEU A O 1
ATOM 749 N N . TRP A 1 97 ? 14.997 6.374 -1.217 1.00 80.50 97 TRP A N 1
ATOM 750 C CA . TRP A 1 97 ? 15.614 7.311 -0.278 1.00 80.50 97 TRP A CA 1
ATOM 751 C C . TRP A 1 97 ? 16.561 6.600 0.695 1.00 80.50 97 TRP A C 1
ATOM 753 O O . TRP A 1 97 ? 17.682 7.052 0.911 1.00 80.50 97 TRP A O 1
ATOM 763 N N . ARG A 1 98 ? 16.164 5.431 1.212 1.00 78.94 98 ARG A N 1
ATOM 764 C CA . ARG A 1 98 ? 16.999 4.624 2.109 1.00 78.94 98 ARG A CA 1
ATOM 765 C C . ARG A 1 98 ? 18.268 4.122 1.423 1.00 78.94 98 ARG A C 1
ATOM 767 O O . ARG A 1 98 ? 19.335 4.211 2.022 1.00 78.94 98 ARG A O 1
ATOM 774 N N . LYS A 1 99 ? 18.166 3.674 0.163 1.00 78.94 99 LYS A N 1
ATOM 775 C CA . LYS A 1 99 ? 19.323 3.299 -0.680 1.00 78.94 99 LYS A CA 1
ATOM 776 C C . LYS A 1 99 ? 20.285 4.465 -0.920 1.00 78.94 99 LYS A C 1
ATOM 778 O O . LYS A 1 99 ? 21.488 4.279 -1.081 1.00 78.94 99 LYS A O 1
ATOM 783 N N . LEU A 1 100 ? 19.750 5.678 -0.953 1.00 79.44 100 LEU A N 1
ATOM 784 C CA . LEU A 1 100 ? 20.507 6.914 -1.090 1.00 79.44 100 LEU A CA 1
ATOM 785 C C . LEU A 1 100 ? 21.262 7.274 0.191 1.00 79.44 100 LEU A C 1
ATOM 787 O O . LEU A 1 100 ? 22.429 7.657 0.122 1.00 79.44 100 LEU A O 1
ATOM 791 N N . THR A 1 101 ? 20.629 7.099 1.350 1.00 78.94 101 THR A N 1
ATOM 792 C CA . THR A 1 101 ? 21.217 7.401 2.663 1.00 78.94 101 THR A CA 1
ATOM 793 C C . THR A 1 101 ? 22.103 6.287 3.227 1.00 78.94 101 THR A C 1
ATOM 795 O O . THR A 1 101 ? 22.908 6.559 4.109 1.00 78.94 101 THR A O 1
ATOM 798 N N . SER A 1 102 ? 21.986 5.048 2.742 1.00 76.75 102 SER A N 1
ATOM 799 C CA . SER A 1 102 ? 22.811 3.923 3.196 1.00 76.75 102 SER A CA 1
ATOM 800 C C . SER A 1 102 ? 24.235 3.997 2.643 1.00 76.75 102 SER A C 1
ATOM 802 O O . SER A 1 102 ? 24.435 4.180 1.439 1.00 76.75 102 SER A O 1
ATOM 804 N N . THR A 1 103 ? 25.223 3.805 3.514 1.00 70.00 103 THR A N 1
ATOM 805 C CA . THR A 1 103 ? 26.653 3.840 3.166 1.00 70.00 103 THR A CA 1
ATOM 806 C C . THR A 1 103 ? 27.143 2.534 2.523 1.00 70.00 103 THR A C 1
ATOM 808 O O . THR A 1 103 ? 28.137 2.558 1.805 1.00 70.00 103 THR A O 1
ATOM 811 N N . ASP A 1 104 ? 26.408 1.429 2.703 1.00 76.94 104 ASP A N 1
ATOM 812 C CA . ASP A 1 104 ? 26.812 0.071 2.292 1.00 76.94 104 ASP A CA 1
ATOM 813 C C . ASP A 1 104 ? 26.423 -0.319 0.850 1.00 76.94 104 ASP A C 1
ATOM 815 O O . ASP A 1 104 ? 26.689 -1.434 0.405 1.00 76.94 104 ASP A O 1
ATOM 819 N N . GLU A 1 105 ? 25.785 0.574 0.087 1.00 76.12 105 GLU A N 1
ATOM 820 C CA . GLU A 1 105 ? 25.337 0.276 -1.281 1.00 76.12 105 GLU A CA 1
ATOM 821 C C . GLU A 1 105 ? 26.393 0.652 -2.340 1.00 76.12 105 GLU A C 1
ATOM 823 O O . GLU A 1 105 ? 27.017 1.718 -2.260 1.00 76.12 105 GLU A O 1
ATOM 828 N N . PRO A 1 106 ? 26.559 -0.164 -3.401 1.00 82.94 106 PRO A N 1
ATOM 829 C CA . PRO A 1 106 ? 27.492 0.139 -4.478 1.00 82.94 106 PRO A CA 1
ATOM 830 C C . PRO A 1 106 ? 27.094 1.432 -5.208 1.00 82.94 106 PRO A C 1
ATOM 832 O O . PRO A 1 106 ? 25.916 1.694 -5.463 1.00 82.94 106 PRO A O 1
ATOM 835 N N . LEU A 1 107 ? 28.096 2.221 -5.618 1.00 82.62 107 LEU A N 1
ATOM 836 C CA . LEU A 1 107 ? 27.916 3.549 -6.230 1.00 82.62 107 LEU A CA 1
ATOM 837 C C . LEU A 1 107 ? 26.920 3.547 -7.406 1.00 82.62 107 LEU A C 1
ATOM 839 O O . LEU A 1 107 ? 26.126 4.474 -7.551 1.00 82.62 107 LEU A O 1
ATOM 843 N N . ARG A 1 108 ? 26.912 2.477 -8.214 1.00 80.38 108 ARG A N 1
ATOM 844 C CA . ARG A 1 108 ? 25.980 2.308 -9.344 1.00 80.38 108 ARG A CA 1
ATOM 845 C C . ARG A 1 108 ? 24.516 2.296 -8.897 1.00 80.38 108 ARG A C 1
ATOM 847 O O . ARG A 1 108 ? 23.703 2.991 -9.497 1.00 80.38 108 ARG A O 1
ATOM 854 N N . SER A 1 109 ? 24.188 1.566 -7.831 1.00 78.06 109 SER A N 1
ATOM 855 C CA . SER A 1 109 ? 22.824 1.503 -7.289 1.00 78.06 109 SER A CA 1
ATOM 856 C C . SER A 1 109 ? 22.358 2.862 -6.773 1.00 78.06 109 SER A C 1
ATOM 858 O O . SER A 1 109 ? 21.198 3.220 -6.961 1.00 78.06 109 SER A O 1
ATOM 860 N N . ARG A 1 110 ? 23.264 3.651 -6.180 1.00 80.75 110 ARG A N 1
ATOM 861 C CA . ARG A 1 110 ? 22.961 5.003 -5.680 1.00 80.75 110 ARG A CA 1
ATOM 862 C C . ARG A 1 110 ? 22.698 5.983 -6.824 1.00 80.75 110 ARG A C 1
ATOM 864 O O . ARG A 1 110 ? 21.744 6.751 -6.755 1.00 80.75 110 ARG A O 1
ATOM 871 N N . ILE A 1 111 ? 23.485 5.909 -7.901 1.00 87.88 111 ILE A N 1
ATOM 872 C CA . ILE A 1 111 ? 23.272 6.714 -9.116 1.00 87.88 111 ILE A CA 1
ATOM 873 C C . ILE A 1 111 ? 21.932 6.358 -9.773 1.00 87.88 111 ILE A C 1
ATOM 875 O O . ILE A 1 111 ? 21.162 7.253 -10.110 1.00 87.88 111 ILE A O 1
ATOM 879 N N . ILE A 1 112 ? 21.617 5.066 -9.910 1.00 85.31 112 ILE A N 1
ATOM 880 C CA . ILE A 1 112 ? 20.330 4.620 -10.466 1.00 85.31 112 ILE A CA 1
ATOM 881 C C . ILE A 1 112 ? 19.172 5.105 -9.586 1.00 85.31 112 ILE A C 1
ATOM 883 O O . ILE A 1 112 ? 18.206 5.659 -10.105 1.00 85.31 112 ILE A O 1
ATOM 887 N N . ALA A 1 113 ? 19.280 4.962 -8.262 1.00 83.69 113 ALA A N 1
ATOM 888 C CA . ALA A 1 113 ? 18.252 5.429 -7.337 1.00 83.69 113 ALA A CA 1
ATOM 889 C C . ALA A 1 113 ? 18.033 6.949 -7.428 1.00 83.69 113 ALA A C 1
ATOM 891 O O . ALA A 1 113 ? 16.887 7.391 -7.432 1.00 83.69 113 ALA A O 1
ATOM 892 N N . LEU A 1 114 ? 19.105 7.738 -7.573 1.00 86.00 114 LEU A N 1
ATOM 893 C CA . LEU A 1 114 ? 19.028 9.185 -7.802 1.00 86.00 114 LEU A CA 1
ATOM 894 C C . LEU A 1 114 ? 18.314 9.538 -9.102 1.00 86.00 114 LEU A C 1
ATOM 896 O O . LEU A 1 114 ? 17.437 10.395 -9.091 1.00 86.00 114 LEU A O 1
ATOM 900 N N . LEU A 1 115 ? 18.667 8.882 -10.209 1.00 86.00 115 LEU A N 1
ATOM 901 C CA . LEU A 1 115 ? 18.045 9.132 -11.511 1.00 86.00 115 LEU A CA 1
ATOM 902 C C . LEU A 1 115 ? 16.548 8.809 -11.488 1.00 86.00 115 LEU A C 1
ATOM 904 O O . LEU A 1 115 ? 15.736 9.596 -11.970 1.00 86.00 115 LEU A O 1
ATOM 908 N N . VAL A 1 116 ? 16.177 7.684 -10.875 1.00 83.88 116 VAL A N 1
ATOM 909 C CA . VAL A 1 116 ? 14.774 7.286 -10.711 1.00 83.88 116 VAL A CA 1
ATOM 910 C C . VAL A 1 116 ? 14.026 8.275 -9.809 1.00 83.88 116 VAL A C 1
ATOM 912 O O . VAL A 1 116 ? 12.908 8.671 -10.135 1.00 83.88 116 VAL A O 1
ATOM 915 N N . LEU A 1 117 ? 14.637 8.736 -8.711 1.00 85.38 117 LEU A N 1
ATOM 916 C CA . LEU A 1 117 ? 14.033 9.736 -7.826 1.00 85.38 117 LEU A CA 1
ATOM 917 C C . LEU A 1 117 ? 13.830 11.078 -8.546 1.00 85.38 117 LEU A C 1
ATOM 919 O O . LEU A 1 117 ? 12.765 11.677 -8.430 1.00 85.38 117 LEU A O 1
ATOM 923 N N . LEU A 1 118 ? 14.821 11.523 -9.322 1.00 86.56 118 LEU A N 1
ATOM 924 C CA . LEU A 1 118 ? 14.781 12.775 -10.080 1.00 86.56 118 LEU A CA 1
ATOM 925 C C . LEU A 1 118 ? 13.735 12.744 -11.202 1.00 86.56 118 LEU A C 1
ATOM 927 O O . LEU A 1 118 ? 13.165 13.780 -11.530 1.00 86.56 118 LEU A O 1
ATOM 931 N N . LEU A 1 119 ? 13.434 11.562 -11.745 1.00 84.19 119 LEU A N 1
ATOM 932 C CA . LEU A 1 119 ? 12.363 11.361 -12.720 1.00 84.19 119 LEU A CA 1
ATOM 933 C C . LEU A 1 119 ? 10.967 11.350 -12.069 1.00 84.19 119 LEU A C 1
ATOM 935 O O . LEU A 1 119 ? 10.030 11.946 -12.596 1.00 84.19 119 LEU A O 1
ATOM 939 N N . ILE A 1 120 ? 10.815 10.679 -10.923 1.00 80.44 120 ILE A N 1
ATOM 940 C CA . ILE A 1 120 ? 9.510 10.469 -10.269 1.00 80.44 120 ILE A CA 1
ATOM 941 C C . ILE A 1 120 ? 9.073 11.684 -9.439 1.00 80.44 120 ILE A C 1
ATOM 943 O O . ILE A 1 120 ? 7.887 12.020 -9.415 1.00 80.44 120 ILE A O 1
ATOM 947 N N . ALA A 1 121 ? 10.005 12.362 -8.765 1.00 81.25 121 ALA A N 1
ATOM 948 C CA . ALA A 1 121 ? 9.721 13.518 -7.916 1.00 81.25 121 ALA A CA 1
ATOM 949 C C . ALA A 1 121 ? 8.936 14.645 -8.624 1.00 81.25 121 ALA A C 1
ATOM 951 O O . ALA A 1 121 ? 7.921 15.071 -8.068 1.00 81.25 121 ALA A O 1
ATOM 952 N N . PRO A 1 122 ? 9.303 15.112 -9.838 1.00 78.94 122 PRO A N 1
ATOM 953 C CA . PRO A 1 122 ? 8.545 16.161 -10.517 1.00 78.94 122 PRO A CA 1
ATOM 954 C C . PRO A 1 122 ? 7.139 15.699 -10.918 1.00 78.94 122 PRO A C 1
ATOM 956 O O . PRO A 1 122 ? 6.198 16.477 -10.794 1.00 78.94 122 PRO A O 1
ATOM 959 N N . ALA A 1 123 ? 6.956 14.435 -11.315 1.00 80.06 123 ALA A N 1
ATOM 960 C CA . ALA A 1 123 ? 5.633 13.889 -11.628 1.00 80.06 123 ALA A CA 1
ATOM 961 C C . ALA A 1 123 ? 4.728 13.820 -10.381 1.00 80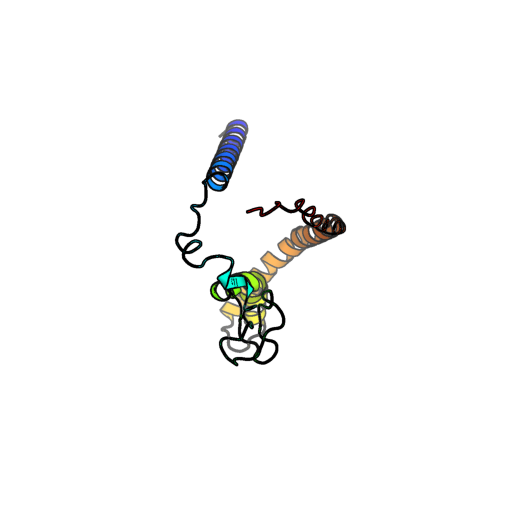.06 123 ALA A C 1
ATOM 963 O O . ALA A 1 123 ? 3.553 14.184 -10.435 1.00 80.06 123 ALA A O 1
ATOM 964 N N . MET A 1 124 ? 5.280 13.424 -9.230 1.00 75.50 124 MET A N 1
ATOM 965 C CA . MET A 1 124 ? 4.568 13.433 -7.946 1.00 75.50 124 MET A CA 1
ATOM 966 C C . MET A 1 124 ? 4.233 14.849 -7.466 1.00 75.50 124 MET A C 1
ATOM 968 O O . MET A 1 124 ? 3.147 15.061 -6.934 1.00 75.50 124 MET A O 1
ATOM 972 N N . LEU A 1 125 ? 5.119 15.827 -7.662 1.00 81.56 125 LEU A N 1
ATOM 973 C CA . LEU A 1 125 ? 4.829 17.219 -7.309 1.00 81.56 125 LEU A CA 1
ATOM 974 C C . LEU A 1 125 ? 3.784 17.838 -8.245 1.00 81.56 125 LEU A C 1
ATOM 976 O O . LEU A 1 125 ? 2.889 18.533 -7.777 1.00 81.56 125 LEU A O 1
ATOM 980 N N . ALA A 1 126 ? 3.851 17.539 -9.542 1.00 79.06 126 ALA A N 1
ATOM 981 C CA . ALA A 1 126 ? 2.917 18.063 -10.531 1.00 79.06 126 ALA A CA 1
ATOM 982 C C . ALA A 1 126 ? 1.514 17.439 -10.444 1.00 79.06 126 ALA A C 1
ATOM 984 O O . ALA A 1 126 ? 0.543 18.121 -10.744 1.00 79.06 126 ALA A O 1
ATOM 985 N N . VAL A 1 127 ? 1.389 16.166 -10.041 1.00 79.69 127 VAL A N 1
ATOM 986 C CA . VAL A 1 127 ? 0.099 15.443 -10.004 1.00 79.69 127 VAL A CA 1
ATOM 987 C C . VAL A 1 127 ? -0.366 15.153 -8.577 1.00 79.69 127 VAL A C 1
ATOM 989 O O . VAL A 1 127 ? -1.525 15.379 -8.234 1.00 79.69 127 VAL A O 1
ATOM 992 N N . GLY A 1 128 ? 0.530 14.670 -7.717 1.00 76.94 128 GLY A N 1
ATOM 993 C CA . GLY A 1 128 ? 0.209 14.253 -6.352 1.00 76.94 128 GLY A CA 1
ATOM 994 C C . GLY A 1 128 ? -0.154 15.416 -5.432 1.00 76.94 128 GLY A C 1
ATOM 995 O O . GLY A 1 128 ? -1.121 15.310 -4.685 1.00 76.94 128 GLY A O 1
ATOM 996 N N . VAL A 1 129 ? 0.560 16.545 -5.505 1.00 82.44 129 VAL A N 1
ATOM 997 C CA . VAL A 1 129 ? 0.236 17.739 -4.700 1.00 82.44 129 VAL A CA 1
ATOM 998 C C . VAL A 1 129 ? -1.145 18.307 -5.051 1.00 82.44 129 VAL A C 1
ATOM 1000 O O . VAL A 1 129 ? -1.957 18.436 -4.132 1.00 82.44 129 VAL A O 1
ATOM 1003 N N . PRO A 1 130 ? -1.488 18.591 -6.325 1.00 78.69 130 PRO A N 1
ATOM 1004 C CA . PRO A 1 130 ? -2.832 19.065 -6.649 1.00 78.69 130 PRO A CA 1
ATOM 1005 C C . PRO A 1 130 ? -3.918 18.028 -6.340 1.00 78.69 130 PRO A C 1
ATOM 1007 O O . PRO A 1 130 ? -4.988 18.413 -5.877 1.00 78.69 130 PRO A O 1
ATOM 1010 N N . PHE A 1 131 ? -3.647 16.726 -6.494 1.00 82.00 131 PHE A N 1
ATOM 1011 C CA . PHE A 1 131 ? -4.589 15.674 -6.098 1.00 82.00 131 PHE A CA 1
ATOM 1012 C C . PHE A 1 131 ? -4.843 15.641 -4.583 1.00 82.00 131 PHE A C 1
ATOM 1014 O O . PHE A 1 131 ? -5.990 15.549 -4.156 1.00 82.00 131 PHE A O 1
ATOM 1021 N N . LEU A 1 132 ? -3.802 15.751 -3.752 1.00 81.56 132 LEU A N 1
ATOM 1022 C CA . LEU A 1 132 ? -3.946 15.773 -2.292 1.00 81.56 132 LEU A CA 1
ATOM 1023 C C . LEU A 1 132 ? -4.667 17.032 -1.805 1.00 81.56 132 LEU A C 1
ATOM 1025 O O . LEU A 1 132 ? -5.473 16.956 -0.879 1.00 81.56 132 LEU A O 1
ATOM 1029 N N . LEU A 1 133 ? -4.410 18.178 -2.440 1.00 84.44 133 LEU A N 1
ATOM 1030 C CA . LEU A 1 133 ? -5.147 19.411 -2.171 1.00 84.44 133 LEU A CA 1
ATOM 1031 C C . LEU A 1 133 ? -6.620 19.263 -2.566 1.00 84.44 133 LEU A C 1
ATOM 1033 O O . LEU A 1 133 ? -7.490 19.575 -1.760 1.00 84.44 133 LEU A O 1
ATOM 1037 N N . TYR A 1 134 ? -6.907 18.709 -3.746 1.00 83.31 134 TYR A N 1
ATOM 1038 C CA . TYR A 1 134 ? -8.268 18.410 -4.188 1.00 83.31 134 TYR A CA 1
ATOM 1039 C C . TYR A 1 134 ? -8.991 17.457 -3.225 1.00 83.31 134 TYR A C 1
ATOM 1041 O O . TYR A 1 134 ? -10.084 17.770 -2.763 1.00 83.31 134 TYR A O 1
ATOM 1049 N N . ALA A 1 135 ? -8.360 16.346 -2.838 1.00 80.00 135 ALA A N 1
ATOM 1050 C CA . ALA A 1 135 ? -8.927 15.370 -1.910 1.00 80.00 135 ALA A CA 1
ATOM 1051 C C . ALA A 1 135 ? -9.186 15.961 -0.514 1.00 80.00 135 ALA A C 1
ATOM 1053 O O . ALA A 1 135 ? -10.199 15.654 0.111 1.00 80.00 135 ALA A O 1
ATOM 1054 N N . LYS A 1 136 ? -8.301 16.842 -0.028 1.00 79.81 136 LYS A N 1
ATOM 1055 C CA . LYS A 1 136 ? -8.494 17.548 1.247 1.00 79.81 136 LYS A CA 1
ATOM 1056 C C . LYS A 1 136 ? -9.642 18.557 1.173 1.00 79.81 136 LYS A C 1
ATOM 1058 O O . LYS A 1 136 ? -10.363 18.709 2.151 1.00 79.81 136 LYS A O 1
ATOM 1063 N N . LEU A 1 137 ? -9.823 19.210 0.025 1.00 81.50 137 LEU A N 1
ATOM 1064 C CA . LEU A 1 137 ? -10.932 20.135 -0.229 1.00 81.50 137 LEU A CA 1
ATOM 1065 C C . LEU A 1 137 ? -12.273 19.413 -0.449 1.00 81.50 137 LEU A C 1
ATOM 1067 O O . LEU A 1 137 ? -13.322 20.000 -0.212 1.00 81.50 137 LEU A O 1
ATOM 1071 N N . TRP A 1 138 ? -12.248 18.151 -0.887 1.00 72.00 138 TRP A N 1
ATOM 1072 C CA . TRP A 1 138 ? -13.437 17.333 -1.160 1.00 72.00 138 TRP A CA 1
ATOM 1073 C C . TRP A 1 138 ? -13.871 16.427 -0.010 1.00 72.00 138 TRP A C 1
ATOM 1075 O O . TRP A 1 138 ? -14.911 15.771 -0.107 1.00 72.00 138 TRP A O 1
ATOM 1085 N N . LYS A 1 139 ? -13.110 16.381 1.087 1.00 62.50 139 LYS A N 1
ATOM 1086 C CA . LYS A 1 139 ? -13.516 15.643 2.280 1.00 62.50 139 LYS A CA 1
ATOM 1087 C C . LYS A 1 139 ? -14.731 16.353 2.890 1.00 62.50 139 LYS A C 1
ATOM 1089 O O . LYS A 1 139 ? -14.582 17.380 3.550 1.00 62.50 139 LYS A O 1
ATOM 1094 N N . LYS A 1 140 ? -15.939 15.847 2.611 1.00 59.69 140 LYS A N 1
ATOM 1095 C CA . LYS A 1 140 ? -17.162 16.311 3.277 1.00 59.69 140 LYS A CA 1
ATOM 1096 C C . LYS A 1 140 ? -16.969 16.142 4.790 1.00 59.69 140 LYS A C 1
ATOM 1098 O O . LYS A 1 140 ? -16.423 15.110 5.180 1.00 59.69 140 LYS A O 1
ATOM 1103 N N . PRO A 1 141 ? -17.369 17.125 5.619 1.00 68.12 141 PRO A N 1
ATOM 1104 C CA . PRO A 1 141 ? -17.432 16.935 7.061 1.00 68.12 141 PRO A CA 1
ATOM 1105 C C . PRO A 1 141 ? -18.228 15.666 7.332 1.00 68.12 141 PRO A C 1
ATOM 1107 O O . PRO A 1 141 ? -19.282 15.476 6.722 1.00 68.12 141 PRO A O 1
ATOM 1110 N N . ASP A 1 142 ? -17.680 14.796 8.169 1.00 60.25 142 ASP A N 1
ATOM 1111 C CA . ASP A 1 142 ? -18.280 13.513 8.494 1.00 60.25 142 ASP A CA 1
ATOM 1112 C C . ASP A 1 142 ? -19.695 13.791 9.034 1.00 60.25 142 ASP A C 1
ATOM 1114 O O . ASP A 1 142 ? -19.857 14.413 10.086 1.00 60.25 142 ASP A O 1
ATOM 1118 N N . GLU A 1 143 ? -20.726 13.433 8.263 1.00 59.94 143 GLU A N 1
ATOM 1119 C CA . GLU A 1 143 ? -22.110 13.520 8.723 1.00 59.94 143 GLU A CA 1
ATOM 1120 C C . GLU A 1 143 ? -22.197 12.569 9.922 1.00 59.94 143 GLU A C 1
ATOM 1122 O O . GLU A 1 143 ? -21.848 11.392 9.761 1.00 59.94 143 GLU A O 1
ATOM 1127 N N . PRO A 1 144 ? -22.520 13.061 11.137 1.00 49.28 144 PRO A N 1
ATOM 1128 C CA . PRO A 1 144 ? -22.429 12.248 12.338 1.00 49.28 144 PRO A CA 1
ATOM 1129 C C . PRO A 1 144 ? -23.264 10.997 12.120 1.00 49.28 144 PRO A C 1
ATOM 1131 O O . PRO A 1 144 ? -24.429 11.094 11.723 1.00 49.28 144 PRO A O 1
ATOM 1134 N N . ALA A 1 145 ? -22.622 9.841 12.314 1.00 50.81 145 ALA A N 1
ATOM 1135 C CA . ALA A 1 145 ? -23.232 8.537 12.139 1.00 50.81 145 ALA A CA 1
ATOM 1136 C C . ALA A 1 145 ? -24.603 8.564 12.811 1.00 50.81 145 ALA A C 1
ATOM 1138 O O . ALA A 1 145 ? -24.705 8.766 14.021 1.00 50.81 145 ALA A O 1
ATOM 1139 N N . LYS A 1 146 ? -25.658 8.453 12.001 1.00 59.00 146 LYS A N 1
ATOM 1140 C CA . LYS A 1 146 ? -27.019 8.371 12.505 1.00 59.00 146 LYS A CA 1
ATOM 1141 C C . LYS A 1 146 ? -27.079 7.076 13.297 1.00 59.00 146 LYS A C 1
ATOM 1143 O O . LYS A 1 146 ? -27.137 6.002 12.702 1.00 59.00 146 LYS A O 1
ATOM 1148 N N . GLU A 1 147 ? -26.961 7.201 14.613 1.00 59.97 147 GLU A N 1
ATOM 1149 C CA . GLU A 1 147 ? -27.070 6.095 15.550 1.00 59.97 147 GLU A CA 1
ATOM 1150 C C . GLU A 1 147 ? -28.347 5.331 15.180 1.00 59.97 147 GLU A C 1
ATOM 1152 O O . GLU A 1 147 ? -29.411 5.962 15.069 1.00 59.97 147 GLU A O 1
ATOM 1157 N N . PRO A 1 148 ? -28.255 4.034 14.827 1.00 60.78 148 PRO A N 1
ATOM 1158 C CA . PRO A 1 148 ? -29.437 3.276 14.468 1.00 60.78 148 PRO A CA 1
ATOM 1159 C C . PRO A 1 148 ? -30.391 3.368 15.652 1.00 60.78 148 PRO A C 1
ATOM 1161 O O . PRO A 1 148 ? -30.014 3.065 16.783 1.00 60.78 148 PRO A O 1
ATOM 1164 N N . ALA A 1 149 ? -31.596 3.881 15.389 1.00 66.31 149 ALA A N 1
ATOM 1165 C CA . ALA A 1 149 ? -32.604 4.061 16.419 1.00 66.31 149 ALA A CA 1
ATOM 1166 C C . ALA A 1 149 ? -32.742 2.745 17.201 1.00 66.31 149 ALA A C 1
ATOM 1168 O O . ALA A 1 149 ? -32.800 1.687 16.561 1.00 66.31 149 ALA A O 1
ATOM 1169 N N . PRO A 1 150 ? -32.762 2.792 18.546 1.00 60.44 150 PRO A N 1
ATOM 1170 C CA . PRO A 1 150 ? -32.886 1.589 19.351 1.00 60.44 150 PRO A CA 1
ATOM 1171 C C . PRO A 1 150 ? -34.103 0.797 18.863 1.00 60.44 150 PRO A C 1
ATOM 1173 O O . PRO A 1 150 ? -35.138 1.413 18.572 1.00 60.44 150 PRO A O 1
ATOM 1176 N N . PRO A 1 151 ? -33.984 -0.536 18.711 1.00 56.72 151 PRO A N 1
ATOM 1177 C CA . PRO A 1 151 ? -35.089 -1.352 18.240 1.00 56.72 151 PRO A CA 1
ATOM 1178 C C . PRO A 1 151 ? -36.299 -1.064 19.125 1.00 56.72 151 PRO A C 1
ATOM 1180 O O . PRO A 1 151 ? -36.217 -1.129 20.353 1.00 56.72 151 PRO A O 1
ATOM 1183 N N . ALA A 1 152 ? -37.400 -0.657 18.491 1.00 56.31 152 ALA A N 1
ATOM 1184 C CA . ALA A 1 152 ? -38.642 -0.369 19.184 1.00 56.31 152 ALA A CA 1
ATOM 1185 C C . ALA A 1 152 ? -39.002 -1.583 20.046 1.00 56.31 152 ALA A C 1
ATOM 1187 O O . ALA A 1 152 ? -39.059 -2.698 19.525 1.00 56.31 152 ALA A O 1
ATOM 1188 N N . ASN A 1 153 ? -39.203 -1.351 21.349 1.00 58.53 153 ASN A N 1
ATOM 1189 C CA . ASN A 1 153 ? -39.674 -2.354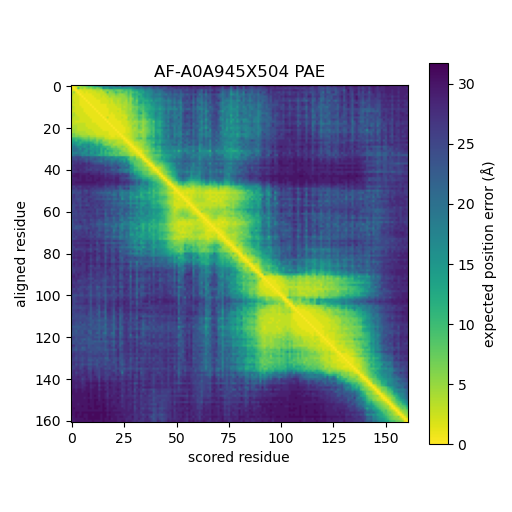 22.299 1.00 58.53 153 ASN A CA 1
ATOM 1190 C C . ASN A 1 153 ? -40.786 -3.174 21.647 1.00 58.53 153 ASN A C 1
ATOM 1192 O O . ASN A 1 153 ? -41.861 -2.643 21.355 1.00 58.53 153 ASN A O 1
ATOM 1196 N N . GLN A 1 154 ? -40.504 -4.451 21.399 1.00 54.09 154 GLN A N 1
ATOM 1197 C CA . GLN A 1 154 ? -41.526 -5.383 20.961 1.00 54.09 154 GLN A CA 1
ATOM 1198 C C . GLN A 1 154 ? -42.546 -5.486 22.106 1.00 54.09 154 GLN A C 1
ATOM 1200 O O . GLN A 1 154 ? -42.145 -5.734 23.248 1.00 54.09 154 GLN A O 1
ATOM 1205 N N . PRO A 1 155 ? -43.839 -5.204 21.867 1.00 46.53 155 PRO A N 1
ATOM 1206 C CA . PRO A 1 155 ? -44.853 -5.342 22.899 1.00 46.53 155 PRO A CA 1
ATOM 1207 C C . PRO A 1 155 ? -44.897 -6.805 23.341 1.00 46.53 155 PRO A C 1
ATOM 1209 O O . PRO A 1 155 ? -45.031 -7.696 22.506 1.00 46.53 155 PRO A O 1
ATOM 1212 N N . GLY A 1 156 ? -44.724 -7.019 24.648 1.00 50.41 156 GLY A N 1
ATOM 1213 C CA . GLY A 1 156 ? -44.573 -8.336 25.252 1.00 50.41 156 GLY A CA 1
ATOM 1214 C C . GLY A 1 156 ? -45.647 -9.320 24.804 1.00 50.41 156 GLY A C 1
ATOM 1215 O O . GLY A 1 156 ? -46.844 -9.034 24.886 1.00 50.41 156 GLY A O 1
ATOM 1216 N N . GLU A 1 157 ? -45.200 -10.488 24.350 1.00 46.12 157 GLU A N 1
ATOM 1217 C CA . GLU A 1 157 ? -46.068 -11.643 24.183 1.00 46.12 157 GLU A CA 1
ATOM 1218 C C . GLU A 1 157 ? -46.631 -12.055 25.554 1.00 46.12 157 GLU A C 1
ATOM 1220 O O . GLU A 1 157 ? -45.878 -12.205 26.523 1.00 46.12 157 GLU A O 1
ATOM 1225 N N . PRO A 1 158 ? -47.955 -12.242 25.677 1.00 53.59 158 PRO A N 1
ATOM 1226 C CA . PRO A 1 158 ? -48.540 -12.818 26.869 1.00 53.59 158 PRO A CA 1
ATOM 1227 C C . PRO A 1 158 ? -48.301 -14.330 26.832 1.00 53.59 158 PRO A C 1
ATOM 1229 O O . PRO A 1 158 ? -49.030 -15.067 26.171 1.00 53.59 158 PRO A O 1
ATOM 1232 N N . HIS A 1 159 ? -47.300 -14.811 27.568 1.00 43.69 159 HIS A N 1
ATOM 1233 C CA . HIS A 1 159 ? -47.245 -16.228 27.918 1.00 43.69 159 HIS A CA 1
ATOM 1234 C C . HIS A 1 159 ? -48.366 -16.524 28.920 1.00 43.69 159 HIS A C 1
ATOM 1236 O O . HIS A 1 159 ? -48.273 -16.211 30.107 1.00 43.69 159 HIS A O 1
ATOM 1242 N N . GLY A 1 160 ? -49.468 -17.058 28.396 1.00 42.81 160 GLY A N 1
ATOM 1243 C CA . GLY A 1 160 ? -50.542 -17.663 29.169 1.00 42.81 160 GLY A CA 1
ATOM 1244 C C . GLY A 1 160 ? -50.307 -19.152 29.425 1.00 42.81 160 GLY A C 1
ATOM 1245 O O . GLY A 1 160 ? -49.555 -19.793 28.692 1.00 42.81 160 GLY A O 1
ATOM 1246 N N . GLY A 1 161 ? -51.046 -19.675 30.412 1.00 37.31 161 GLY A N 1
ATOM 1247 C CA . GLY A 1 161 ? -51.412 -21.092 30.542 1.00 37.31 161 GLY A CA 1
ATOM 1248 C C . GLY A 1 161 ? -50.636 -21.881 31.575 1.00 37.31 161 GLY A C 1
ATOM 1249 O O . GLY A 1 161 ? -49.653 -22.529 31.167 1.00 37.31 161 GLY A O 1
#